Protein AF-A0A7W9LFF8-F1 (afdb_monomer_lite)

Sequence (142 aa):
MLATAAGPEQVMAELDRRLSAPPYRVVAHHAPTEAGLIAHQRLHCPVLAAVPLLDTVRLARALYPELPSHRLDDLMRYLRIKPPGRRHRAMPDVQVTARVFERLVAEGGRSGRWRTLSDLDRVGGLAPKRLASPGGVQVGLF

InterPro domains:
  IPR012337 Ribonuclease H-like superfamily [SSF53098] (1-109)
  IPR013520 Ribonuclease H-like domain [PF00929] (37-101)
  IPR036397 Ribonuclease H superfamily [G3DSA:3.30.420.10] (1-108)

pLDDT: mean 91.17, std 13.06, range [41.53, 98.62]

Structure (mmCIF, N/CA/C/O backbone):
data_AF-A0A7W9LFF8-F1
#
_entry.id   AF-A0A7W9LFF8-F1
#
loop_
_atom_site.group_PDB
_atom_site.id
_atom_site.type_symbol
_atom_site.label_atom_id
_atom_site.label_alt_id
_atom_site.label_comp_id
_atom_site.label_asym_id
_atom_site.label_entity_id
_atom_site.label_seq_id
_atom_site.pdbx_PDB_ins_code
_atom_site.Cartn_x
_atom_site.Cartn_y
_atom_site.Cartn_z
_atom_site.occupancy
_atom_site.B_iso_or_equiv
_atom_site.auth_seq_id
_atom_site.auth_comp_id
_atom_site.auth_asym_id
_atom_site.auth_atom_id
_atom_site.pdbx_PDB_model_num
ATOM 1 N N . MET A 1 1 ? 21.604 -16.820 -5.275 1.00 65.38 1 MET A N 1
ATOM 2 C CA . MET A 1 1 ? 20.209 -16.508 -5.673 1.00 65.38 1 MET A CA 1
ATOM 3 C C . MET A 1 1 ? 20.103 -15.372 -6.692 1.00 65.38 1 MET A C 1
ATOM 5 O O . MET A 1 1 ? 19.147 -15.413 -7.443 1.00 65.38 1 MET A O 1
ATOM 9 N N . LEU A 1 2 ? 21.027 -14.396 -6.759 1.00 76.38 2 LEU A N 1
ATOM 10 C CA . LEU A 1 2 ? 20.930 -13.292 -7.738 1.00 76.38 2 LEU A CA 1
ATOM 11 C C . LEU A 1 2 ? 21.715 -13.506 -9.042 1.00 76.38 2 LEU A C 1
ATOM 13 O O . LEU A 1 2 ? 21.337 -12.944 -10.057 1.00 76.38 2 LEU A O 1
ATOM 17 N N . ALA A 1 3 ? 22.760 -14.340 -9.041 1.00 80.00 3 ALA A N 1
ATOM 18 C CA . ALA A 1 3 ? 23.650 -14.512 -10.199 1.00 80.00 3 ALA A CA 1
ATOM 19 C C . ALA A 1 3 ? 22.960 -15.045 -11.473 1.00 80.00 3 ALA A C 1
ATOM 21 O O . ALA A 1 3 ? 23.493 -14.899 -12.563 1.00 80.00 3 ALA A O 1
ATOM 22 N N . THR A 1 4 ? 21.786 -15.663 -11.332 1.00 85.56 4 THR A N 1
ATOM 23 C CA . THR A 1 4 ? 20.999 -16.239 -12.434 1.00 85.56 4 THR A CA 1
ATOM 24 C C . THR A 1 4 ? 19.592 -15.643 -12.518 1.00 85.56 4 THR A C 1
ATOM 26 O O . THR A 1 4 ? 18.724 -16.208 -13.178 1.00 85.56 4 THR A O 1
ATOM 29 N N . ALA A 1 5 ? 19.316 -14.567 -11.775 1.00 87.56 5 ALA A N 1
ATOM 30 C CA . ALA A 1 5 ? 18.004 -13.935 -11.770 1.00 87.56 5 ALA A CA 1
ATOM 31 C C . ALA A 1 5 ? 17.850 -13.007 -12.983 1.00 87.56 5 ALA A C 1
ATOM 33 O O . ALA A 1 5 ? 18.822 -12.406 -13.436 1.00 87.56 5 ALA A O 1
ATOM 34 N N . ALA A 1 6 ? 16.619 -12.871 -13.478 1.00 90.62 6 ALA A N 1
ATOM 35 C CA . ALA A 1 6 ? 16.293 -11.858 -14.474 1.00 90.62 6 ALA A CA 1
ATOM 36 C C . ALA A 1 6 ? 16.622 -10.454 -13.940 1.00 90.62 6 ALA A C 1
ATOM 38 O O . ALA A 1 6 ? 16.422 -10.170 -12.753 1.00 90.62 6 ALA A O 1
ATOM 39 N N . GLY A 1 7 ? 17.106 -9.584 -14.828 1.00 93.94 7 GLY A N 1
ATOM 40 C CA . GLY A 1 7 ? 17.339 -8.177 -14.511 1.00 93.94 7 GLY A CA 1
ATOM 41 C C . GLY A 1 7 ? 16.038 -7.459 -14.132 1.00 93.94 7 GLY A C 1
ATOM 42 O O . GLY A 1 7 ? 14.950 -7.894 -14.539 1.00 93.94 7 GLY A O 1
ATOM 43 N N . PRO A 1 8 ? 16.115 -6.370 -13.350 1.00 92.62 8 PRO A N 1
ATOM 44 C CA . PRO A 1 8 ? 14.936 -5.615 -12.937 1.00 92.62 8 PRO A CA 1
ATOM 45 C C . PRO A 1 8 ? 14.101 -5.142 -14.133 1.00 92.62 8 PRO A C 1
ATOM 47 O O . PRO A 1 8 ? 12.880 -5.175 -14.058 1.00 92.62 8 PRO A O 1
ATOM 50 N N . GLU A 1 9 ? 14.722 -4.811 -15.262 1.00 95.38 9 GLU A N 1
ATOM 51 C CA . GLU A 1 9 ? 14.051 -4.376 -16.489 1.00 95.38 9 GLU A CA 1
ATOM 52 C C . GLU A 1 9 ? 13.083 -5.451 -17.003 1.00 95.38 9 GLU A C 1
ATOM 54 O O . GLU A 1 9 ? 11.915 -5.178 -17.284 1.00 95.38 9 GLU A O 1
ATOM 59 N N . GLN A 1 10 ? 13.549 -6.702 -17.069 1.00 96.50 10 GLN A N 1
ATOM 60 C CA . GLN A 1 10 ? 12.748 -7.836 -17.530 1.00 96.50 10 GLN A CA 1
ATOM 61 C C . GLN A 1 10 ? 11.625 -8.167 -16.542 1.00 96.50 10 GLN A C 1
ATOM 63 O O . GLN A 1 10 ? 10.501 -8.447 -16.959 1.00 96.50 10 GLN A O 1
ATOM 68 N N . VAL A 1 11 ? 11.912 -8.126 -15.237 1.00 95.69 11 VAL A N 1
ATOM 69 C CA . VAL A 1 11 ? 10.904 -8.382 -14.196 1.00 95.69 11 VAL A CA 1
ATOM 70 C C . VAL A 1 11 ? 9.804 -7.321 -14.232 1.00 95.69 11 VAL A C 1
ATOM 72 O O . VAL A 1 11 ? 8.623 -7.659 -14.169 1.00 95.69 11 VAL A O 1
ATOM 75 N N . MET A 1 12 ? 10.177 -6.048 -14.366 1.00 97.25 12 MET A N 1
ATOM 76 C CA . MET A 1 12 ? 9.227 -4.938 -14.403 1.00 97.25 12 MET A CA 1
ATOM 77 C C . MET A 1 12 ? 8.384 -4.961 -15.680 1.00 97.25 12 MET A C 1
ATOM 79 O O . MET A 1 12 ? 7.176 -4.763 -15.588 1.00 97.25 12 MET A O 1
ATOM 83 N N . ALA A 1 13 ? 8.970 -5.285 -16.837 1.00 97.62 13 ALA A N 1
ATOM 84 C CA . ALA A 1 13 ? 8.224 -5.457 -18.085 1.00 97.62 13 ALA A CA 1
ATOM 85 C C . ALA A 1 13 ? 7.228 -6.625 -18.021 1.00 97.62 13 ALA A C 1
ATOM 87 O O . ALA A 1 13 ? 6.094 -6.510 -18.481 1.00 97.62 13 ALA A O 1
ATOM 88 N N . GLU A 1 14 ? 7.616 -7.748 -17.415 1.00 97.31 14 GLU A N 1
ATOM 89 C CA . GLU A 1 14 ? 6.707 -8.879 -17.211 1.00 97.31 14 GLU A CA 1
ATOM 90 C C . GLU A 1 14 ? 5.550 -8.529 -16.267 1.00 97.31 14 GLU A C 1
ATOM 92 O O . GLU A 1 14 ? 4.412 -8.925 -16.519 1.00 97.31 14 GLU A O 1
ATOM 97 N N . LEU A 1 15 ? 5.813 -7.767 -15.203 1.00 95.81 15 LEU A N 1
ATOM 98 C CA . LEU A 1 15 ? 4.761 -7.274 -14.318 1.00 95.81 15 LEU A CA 1
ATOM 99 C C . LEU A 1 15 ? 3.820 -6.301 -15.044 1.00 95.81 15 LEU A C 1
ATOM 101 O O . LEU A 1 15 ? 2.605 -6.412 -14.894 1.00 95.81 15 LEU A O 1
ATOM 105 N N . ASP A 1 16 ? 4.365 -5.393 -15.853 1.00 96.94 16 ASP A N 1
ATOM 106 C CA . ASP A 1 16 ? 3.599 -4.409 -16.624 1.00 96.94 16 ASP A CA 1
ATOM 107 C C . ASP A 1 16 ? 2.603 -5.078 -17.578 1.00 96.94 16 ASP A C 1
ATOM 109 O O . ASP A 1 16 ? 1.424 -4.726 -17.598 1.00 96.94 16 ASP A O 1
ATOM 113 N N . ARG A 1 17 ? 3.039 -6.134 -18.283 1.00 96.88 17 ARG A N 1
ATOM 114 C CA . ARG A 1 17 ? 2.192 -6.913 -19.208 1.00 96.88 17 ARG A CA 1
ATOM 115 C C . ARG A 1 17 ? 0.967 -7.546 -18.549 1.00 96.88 17 ARG A C 1
ATOM 117 O O . ARG A 1 17 ? 0.006 -7.868 -19.244 1.00 96.88 17 ARG A O 1
ATOM 124 N N . ARG A 1 18 ? 0.978 -7.735 -17.226 1.00 95.69 18 ARG A N 1
ATOM 125 C CA . ARG A 1 18 ? -0.160 -8.297 -16.477 1.00 95.69 18 ARG A CA 1
ATOM 126 C C . ARG A 1 18 ? -1.250 -7.265 -16.193 1.00 95.69 18 ARG A C 1
ATOM 128 O O . ARG A 1 18 ? -2.354 -7.653 -15.822 1.00 95.69 18 ARG A O 1
ATOM 135 N N . LEU A 1 19 ? -0.969 -5.975 -16.368 1.00 94.50 19 LEU A N 1
ATOM 136 C CA . LEU A 1 19 ? -1.902 -4.876 -16.121 1.00 94.50 19 LEU A CA 1
ATOM 137 C C . LEU A 1 19 ? -2.737 -4.567 -17.375 1.00 94.50 19 LEU A C 1
ATOM 139 O O . LEU A 1 19 ? -2.688 -3.466 -17.916 1.00 94.50 19 LEU A O 1
ATOM 143 N N . SER A 1 20 ? -3.507 -5.548 -17.851 1.00 92.62 20 SER A N 1
ATOM 144 C CA . SER A 1 20 ? -4.217 -5.476 -19.138 1.00 92.62 20 SER A CA 1
ATOM 145 C C . SER A 1 20 ? -5.591 -4.794 -19.098 1.00 92.62 20 SER A C 1
ATOM 147 O O . SER A 1 20 ? -6.115 -4.430 -20.148 1.00 92.62 20 SER A O 1
ATOM 149 N N . ALA A 1 21 ? -6.183 -4.612 -17.915 1.00 91.06 21 ALA A N 1
ATOM 150 C CA . ALA A 1 21 ? -7.542 -4.096 -17.742 1.00 91.06 21 ALA A CA 1
ATOM 151 C C . ALA A 1 21 ? -7.608 -3.031 -16.626 1.00 91.06 21 ALA A C 1
ATOM 153 O O . ALA A 1 21 ? -8.096 -3.311 -15.529 1.00 91.06 21 ALA A O 1
ATOM 154 N N . PRO A 1 22 ? -7.085 -1.812 -16.866 1.00 86.50 22 PRO A N 1
ATOM 155 C CA . PRO A 1 22 ? -7.198 -0.704 -15.918 1.00 86.50 22 PRO A CA 1
ATOM 156 C C . PRO A 1 22 ? -8.673 -0.317 -15.653 1.00 86.50 22 PRO A C 1
ATOM 158 O O . PRO A 1 22 ? -9.537 -0.600 -16.483 1.00 86.50 22 PRO A O 1
ATOM 161 N N . PRO A 1 23 ? -8.979 0.386 -14.541 1.00 90.88 23 PRO A N 1
ATOM 162 C CA . PRO A 1 23 ? -8.039 1.020 -13.614 1.00 90.88 23 PRO A CA 1
ATOM 163 C C . PRO A 1 23 ? -7.500 0.080 -12.526 1.00 90.88 23 PRO A C 1
ATOM 165 O O . PRO A 1 23 ? -8.217 -0.755 -11.984 1.00 90.88 23 PRO A O 1
ATOM 168 N N . TYR A 1 24 ? -6.237 0.293 -12.148 1.00 93.25 24 TYR A N 1
ATOM 169 C CA . TYR A 1 24 ? -5.583 -0.403 -11.038 1.00 93.25 24 TYR A CA 1
ATOM 170 C C . TYR A 1 24 ? -5.202 0.555 -9.912 1.00 93.25 24 TYR A C 1
ATOM 172 O O . TYR A 1 24 ? -5.097 1.770 -10.098 1.00 93.25 24 TYR A O 1
ATOM 180 N N . ARG A 1 25 ? -4.931 -0.027 -8.743 1.00 94.25 25 ARG A N 1
ATOM 181 C CA . ARG A 1 25 ? -4.257 0.638 -7.631 1.00 94.25 25 ARG A CA 1
ATOM 182 C C . ARG A 1 25 ? -3.152 -0.264 -7.106 1.00 94.25 25 ARG A C 1
ATOM 184 O O . ARG A 1 25 ? -3.387 -1.448 -6.877 1.00 94.25 25 ARG A O 1
ATOM 191 N N . VAL A 1 26 ? -1.970 0.299 -6.880 1.00 96.69 26 VAL A N 1
ATOM 192 C CA . VAL A 1 26 ? -0.874 -0.425 -6.225 1.00 96.69 26 VAL A CA 1
ATOM 193 C C . VAL A 1 26 ? -0.903 -0.102 -4.740 1.00 96.69 26 VAL A C 1
ATOM 195 O O . VAL A 1 26 ? -0.751 1.049 -4.339 1.00 96.69 26 VAL A O 1
ATOM 198 N N . VAL A 1 27 ? -1.111 -1.117 -3.910 1.00 98.06 27 VAL A N 1
ATOM 199 C CA . VAL A 1 27 ? -1.123 -0.965 -2.453 1.00 98.06 27 VAL A CA 1
ATOM 200 C C . VAL A 1 27 ? 0.252 -1.321 -1.905 1.00 98.06 27 VAL A C 1
ATOM 202 O O . VAL A 1 27 ? 0.799 -2.370 -2.237 1.00 98.06 27 VAL A O 1
ATOM 205 N N . ALA A 1 28 ? 0.796 -0.464 -1.045 1.00 97.88 28 ALA A N 1
ATOM 206 C CA . ALA A 1 28 ? 2.103 -0.671 -0.439 1.00 97.88 28 ALA A CA 1
ATOM 207 C C . ALA A 1 28 ? 2.131 -0.245 1.034 1.00 97.88 28 ALA A C 1
ATOM 209 O O . ALA A 1 28 ? 1.295 0.527 1.518 1.00 97.88 28 ALA A O 1
ATOM 210 N N . HIS A 1 29 ? 3.106 -0.773 1.769 1.00 97.38 29 HIS A N 1
ATOM 211 C CA . HIS A 1 29 ? 3.376 -0.373 3.142 1.00 97.38 29 HIS A CA 1
ATOM 212 C C . HIS A 1 29 ? 4.598 0.536 3.159 1.00 97.38 29 HIS A C 1
ATOM 214 O O . HIS A 1 29 ? 5.718 0.037 3.178 1.00 97.38 29 HIS A O 1
ATOM 220 N N . HIS A 1 30 ? 4.348 1.853 3.152 1.00 96.44 30 HIS A N 1
ATOM 221 C CA . HIS A 1 30 ? 5.295 2.915 2.794 1.00 96.44 30 HIS A CA 1
ATOM 222 C C . HIS A 1 30 ? 5.458 3.124 1.275 1.00 96.44 30 HIS A C 1
ATOM 224 O O . HIS A 1 30 ? 6.564 3.132 0.735 1.00 96.44 30 HIS A O 1
ATOM 230 N N . ALA A 1 31 ? 4.334 3.415 0.607 1.00 97.06 31 ALA A N 1
ATOM 231 C CA . ALA A 1 31 ? 4.242 3.599 -0.847 1.00 97.06 31 ALA A CA 1
ATOM 232 C C . ALA A 1 31 ? 5.278 4.531 -1.518 1.00 97.06 31 ALA A C 1
ATOM 234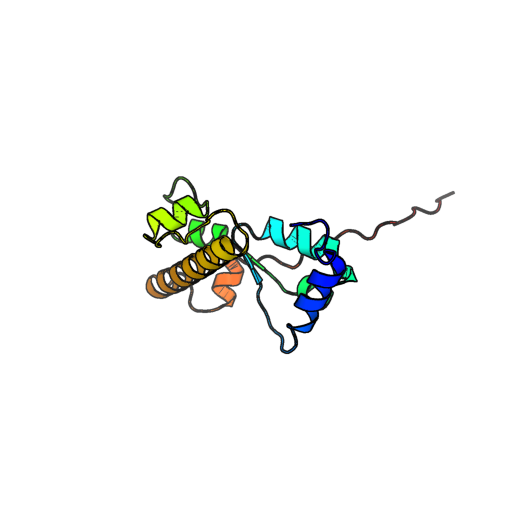 O O . ALA A 1 31 ? 5.584 4.301 -2.691 1.00 97.06 31 ALA A O 1
ATOM 235 N N . PRO A 1 32 ? 5.844 5.574 -0.869 1.00 97.00 32 PRO A N 1
ATOM 236 C CA . PRO A 1 32 ? 6.912 6.362 -1.485 1.00 97.00 32 PRO A CA 1
ATOM 237 C C . PRO A 1 32 ? 8.139 5.542 -1.914 1.00 97.00 32 PRO A C 1
ATOM 239 O O . PRO A 1 32 ? 8.796 5.915 -2.890 1.00 97.00 32 PRO A O 1
ATOM 242 N N . THR A 1 33 ? 8.439 4.438 -1.221 1.00 95.44 33 THR A N 1
ATOM 243 C CA . THR A 1 33 ? 9.548 3.539 -1.576 1.00 95.44 33 THR A CA 1
ATOM 244 C C . THR A 1 33 ? 9.273 2.855 -2.912 1.00 95.44 33 THR A C 1
ATOM 246 O O . THR A 1 33 ? 10.069 2.970 -3.845 1.00 95.44 33 THR A O 1
ATOM 249 N N . GLU A 1 34 ? 8.115 2.205 -3.038 1.00 96.19 34 GLU A N 1
ATOM 250 C CA . GLU A 1 34 ? 7.706 1.497 -4.252 1.00 96.19 34 GLU A CA 1
ATOM 251 C C . GLU A 1 34 ? 7.530 2.465 -5.424 1.00 96.19 34 GLU A C 1
ATOM 253 O O . GLU A 1 34 ? 7.994 2.183 -6.527 1.00 96.19 34 GLU A O 1
ATOM 258 N N . ALA A 1 35 ? 6.947 3.646 -5.185 1.00 96.56 35 ALA A N 1
ATOM 259 C CA . ALA A 1 35 ? 6.821 4.686 -6.203 1.00 96.56 35 ALA A CA 1
ATOM 260 C C . ALA A 1 35 ? 8.188 5.124 -6.754 1.00 96.56 35 ALA A C 1
ATOM 262 O O . ALA A 1 35 ? 8.317 5.388 -7.948 1.00 96.56 35 ALA A O 1
ATOM 263 N N . GLY A 1 36 ? 9.217 5.196 -5.902 1.00 96.12 36 GLY A N 1
ATOM 264 C CA . GLY A 1 36 ? 10.590 5.461 -6.326 1.00 96.12 36 GLY A CA 1
ATOM 265 C C . GLY A 1 36 ? 11.131 4.369 -7.244 1.00 96.12 36 GLY A C 1
ATOM 266 O O . GLY A 1 36 ? 11.576 4.671 -8.351 1.00 96.12 36 GLY A O 1
ATOM 267 N N . LEU A 1 37 ? 11.044 3.109 -6.808 1.00 95.12 37 LEU A N 1
ATOM 268 C CA . LEU A 1 37 ? 11.522 1.953 -7.572 1.00 95.12 37 LEU A CA 1
ATOM 269 C C . LEU A 1 37 ? 10.849 1.870 -8.948 1.00 95.12 37 LEU A C 1
ATOM 271 O O . LEU A 1 37 ? 11.535 1.766 -9.964 1.00 95.12 37 LEU A O 1
ATOM 275 N N . ILE A 1 38 ? 9.519 1.990 -8.986 1.00 96.75 38 ILE A N 1
ATOM 276 C CA . ILE A 1 38 ? 8.733 1.960 -10.225 1.00 96.75 38 ILE A CA 1
ATOM 277 C C . ILE A 1 38 ? 9.142 3.114 -11.148 1.00 96.75 38 ILE A C 1
ATOM 279 O O . ILE A 1 38 ? 9.379 2.905 -12.336 1.00 96.75 38 ILE A O 1
ATOM 283 N N . ALA A 1 39 ? 9.288 4.331 -10.619 1.00 96.00 39 ALA A N 1
ATOM 284 C CA . ALA A 1 39 ? 9.625 5.493 -11.437 1.00 96.00 39 ALA A CA 1
ATOM 285 C C . ALA A 1 39 ? 11.019 5.393 -12.086 1.00 96.00 39 ALA A C 1
ATOM 287 O O . ALA A 1 39 ? 11.210 5.860 -13.216 1.00 96.00 39 ALA A O 1
ATOM 288 N N . HIS A 1 40 ? 11.981 4.755 -11.409 1.00 96.12 40 HIS A N 1
ATOM 289 C CA . HIS A 1 40 ? 13.304 4.461 -11.970 1.00 96.12 40 HIS A CA 1
ATOM 290 C C . HIS A 1 40 ? 13.266 3.405 -13.083 1.00 96.12 40 HIS A C 1
ATOM 292 O O . HIS A 1 40 ? 14.114 3.444 -13.968 1.00 96.12 40 HIS A O 1
ATOM 298 N N . GLN A 1 41 ? 12.265 2.524 -13.087 1.00 96.56 41 GLN A N 1
ATOM 299 C CA . GLN A 1 41 ? 12.080 1.465 -14.086 1.00 96.56 41 GLN A CA 1
ATOM 300 C C . GLN A 1 41 ? 11.014 1.808 -15.144 1.00 96.56 41 GLN A C 1
ATOM 302 O O . GLN A 1 41 ? 10.671 0.975 -15.979 1.00 96.56 41 GLN A O 1
ATOM 307 N N . ARG A 1 42 ? 10.507 3.051 -15.158 1.00 96.06 42 ARG A N 1
ATOM 308 C CA . ARG A 1 42 ? 9.347 3.479 -15.966 1.00 96.06 42 ARG A CA 1
ATOM 309 C C . ARG A 1 42 ? 9.440 3.205 -17.469 1.00 96.06 42 ARG A C 1
ATOM 311 O O . ARG A 1 42 ? 8.407 3.078 -18.111 1.00 96.06 42 ARG A O 1
ATOM 318 N N . LEU A 1 43 ? 10.651 3.139 -18.031 1.00 96.56 43 LEU A N 1
ATOM 319 C CA . LEU A 1 43 ? 10.858 2.825 -19.451 1.00 96.56 43 LEU A CA 1
ATOM 320 C C . LEU A 1 43 ? 10.504 1.366 -19.774 1.00 96.56 43 LEU A C 1
ATOM 322 O O . LEU A 1 43 ? 10.154 1.061 -20.909 1.00 96.56 43 LEU A O 1
ATOM 326 N N . HIS A 1 44 ? 10.570 0.483 -18.777 1.00 97.19 44 HIS A N 1
ATOM 327 C CA . HIS A 1 44 ? 10.263 -0.940 -18.894 1.00 97.19 44 HIS A CA 1
ATOM 328 C C . HIS A 1 44 ? 8.858 -1.283 -18.392 1.00 97.19 44 HIS A C 1
ATOM 330 O O . HIS A 1 44 ? 8.319 -2.312 -18.779 1.00 97.19 44 HIS A O 1
ATOM 336 N N . CYS A 1 45 ? 8.258 -0.429 -17.557 1.00 96.81 45 CYS A N 1
ATOM 337 C CA . CYS A 1 45 ? 6.911 -0.620 -17.020 1.00 96.81 45 CYS A CA 1
ATOM 338 C C . CYS A 1 45 ? 6.038 0.650 -17.122 1.00 96.81 45 CYS A C 1
ATOM 340 O O . CYS A 1 45 ? 5.685 1.251 -16.099 1.00 96.81 45 CYS A O 1
ATOM 342 N N . PRO A 1 46 ? 5.727 1.128 -18.340 1.00 95.44 46 PRO A N 1
ATOM 343 C CA . PRO A 1 46 ? 5.005 2.384 -18.530 1.00 95.44 46 PRO A CA 1
ATOM 344 C C . PRO A 1 46 ? 3.574 2.360 -17.974 1.00 95.44 46 PRO A C 1
ATOM 346 O O . PRO A 1 46 ? 3.113 3.393 -17.484 1.00 95.44 46 PRO A O 1
ATOM 349 N N . VAL A 1 47 ? 2.878 1.215 -18.000 1.00 95.62 47 VAL A N 1
ATOM 350 C CA . VAL A 1 47 ? 1.515 1.101 -17.457 1.00 95.62 47 VAL A CA 1
ATOM 351 C C . VAL A 1 47 ? 1.556 1.192 -15.935 1.00 95.62 47 VAL A C 1
ATOM 353 O O . VAL A 1 47 ? 0.908 2.062 -15.358 1.00 95.62 47 VAL A O 1
ATOM 356 N N . LEU A 1 48 ? 2.373 0.368 -15.277 1.00 96.88 48 LEU A N 1
ATOM 357 C CA . LEU A 1 48 ? 2.572 0.362 -13.828 1.00 96.88 48 LEU A CA 1
ATOM 358 C C . LEU A 1 48 ? 3.065 1.721 -13.321 1.00 96.88 48 LEU A C 1
ATOM 360 O O . LEU A 1 48 ? 2.606 2.191 -12.284 1.00 96.88 48 LEU A O 1
ATOM 364 N N . ALA A 1 49 ? 3.959 2.381 -14.061 1.00 96.38 49 ALA A N 1
ATOM 365 C CA . ALA A 1 49 ? 4.455 3.712 -13.718 1.00 96.38 49 ALA A CA 1
ATOM 366 C C . ALA A 1 49 ? 3.386 4.811 -13.799 1.00 96.38 49 ALA A C 1
ATOM 368 O O . ALA A 1 49 ? 3.585 5.885 -13.232 1.00 96.38 49 ALA A O 1
ATOM 369 N N . ALA A 1 50 ? 2.259 4.555 -14.465 1.00 95.31 50 ALA A N 1
ATOM 370 C CA . ALA A 1 50 ? 1.094 5.431 -14.477 1.00 95.31 50 ALA A CA 1
ATOM 371 C C . ALA A 1 50 ? 0.038 5.049 -13.421 1.00 95.31 50 ALA A C 1
ATOM 373 O O . ALA A 1 50 ? -0.891 5.825 -13.191 1.00 95.31 50 ALA A O 1
ATOM 374 N N . VAL A 1 51 ? 0.167 3.894 -12.756 1.00 96.25 51 VAL A N 1
ATOM 375 C CA . VAL A 1 51 ? -0.788 3.447 -11.735 1.00 96.25 51 VAL A CA 1
ATOM 376 C C . VAL A 1 51 ? -0.573 4.224 -10.430 1.00 96.25 51 VAL A C 1
ATOM 378 O O . VAL A 1 51 ? 0.532 4.220 -9.884 1.00 96.25 51 VAL A O 1
ATOM 381 N N . PRO A 1 52 ? -1.609 4.885 -9.881 1.00 96.31 52 PRO A N 1
ATOM 382 C CA . PRO A 1 52 ? -1.486 5.539 -8.590 1.00 96.31 52 PRO A CA 1
ATOM 383 C C . PRO A 1 52 ? -1.402 4.529 -7.438 1.00 96.31 52 PRO A C 1
ATOM 385 O O . PRO A 1 52 ? -1.919 3.408 -7.505 1.00 96.31 52 PRO A O 1
ATOM 388 N N . LEU A 1 53 ? -0.743 4.944 -6.357 1.00 98.06 53 LEU A N 1
ATOM 389 C CA . LEU A 1 53 ? -0.466 4.096 -5.205 1.00 98.06 53 LEU A CA 1
ATOM 390 C C . LEU A 1 53 ? -1.389 4.422 -4.029 1.00 98.06 53 LEU A C 1
ATOM 392 O O . LEU A 1 53 ? -1.952 5.513 -3.927 1.00 98.06 53 LEU A O 1
ATOM 396 N N . LEU A 1 54 ? -1.530 3.463 -3.120 1.00 98.44 54 LEU A N 1
ATOM 397 C CA . LEU A 1 54 ? -2.227 3.611 -1.851 1.00 98.44 54 LEU A CA 1
ATOM 398 C C . LEU A 1 54 ? -1.309 3.173 -0.703 1.00 98.44 54 LEU A C 1
ATOM 400 O O . LEU A 1 54 ? -0.817 2.044 -0.681 1.00 98.44 54 LEU A O 1
ATOM 404 N N . ASP A 1 55 ? -1.074 4.076 0.247 1.00 98.56 55 ASP A N 1
ATOM 405 C CA . ASP A 1 55 ? -0.153 3.878 1.363 1.00 98.56 55 ASP A CA 1
ATOM 406 C C . ASP A 1 55 ? -0.878 3.412 2.629 1.00 98.56 55 ASP A C 1
ATOM 408 O O . ASP A 1 55 ? -1.578 4.177 3.303 1.00 98.56 55 ASP A O 1
ATOM 412 N N . THR A 1 56 ? -0.655 2.153 3.000 1.00 98.50 56 THR A N 1
ATOM 413 C CA . THR A 1 56 ? -1.246 1.567 4.211 1.00 98.50 56 THR A CA 1
ATOM 414 C C . THR A 1 56 ? -0.741 2.209 5.503 1.00 98.50 56 THR A C 1
ATOM 416 O O . THR A 1 56 ? -1.471 2.193 6.490 1.00 98.50 56 THR A O 1
ATOM 419 N N . VAL A 1 57 ? 0.444 2.836 5.519 1.00 98.56 57 VAL A N 1
ATOM 420 C CA . VAL A 1 57 ? 0.935 3.568 6.703 1.00 98.56 57 VAL A CA 1
ATOM 421 C C . VAL A 1 57 ? 0.053 4.786 6.976 1.00 98.56 57 VAL A C 1
ATOM 423 O O . VAL A 1 57 ? -0.316 5.043 8.121 1.00 98.56 57 VAL A O 1
ATOM 426 N N . ARG A 1 58 ? -0.333 5.524 5.928 1.00 98.50 58 ARG A N 1
ATOM 427 C CA . ARG A 1 58 ? -1.226 6.689 6.047 1.00 98.50 58 ARG A CA 1
ATOM 428 C C . ARG A 1 58 ? -2.626 6.283 6.490 1.00 98.50 58 ARG A C 1
ATOM 430 O O . ARG A 1 58 ? -3.184 6.910 7.386 1.00 98.50 58 ARG A O 1
ATOM 437 N N . LEU A 1 59 ? -3.161 5.209 5.908 1.00 98.62 59 LEU A N 1
ATOM 438 C CA . LEU A 1 59 ? -4.457 4.660 6.312 1.00 98.62 59 LEU A CA 1
ATOM 439 C C . LEU A 1 59 ? -4.441 4.202 7.779 1.00 98.62 59 LEU A C 1
ATOM 441 O O . LEU A 1 59 ? -5.366 4.513 8.526 1.00 98.62 59 LEU A O 1
ATOM 445 N N . ALA A 1 60 ? -3.374 3.527 8.214 1.00 98.44 60 ALA A N 1
ATOM 446 C CA . ALA A 1 60 ? -3.226 3.081 9.596 1.00 98.44 60 ALA A CA 1
ATOM 447 C C . ALA A 1 60 ? -3.108 4.250 10.581 1.00 98.44 60 ALA A C 1
ATOM 449 O O . ALA A 1 60 ? -3.770 4.231 11.610 1.00 98.44 60 ALA A O 1
ATOM 450 N N . ARG A 1 61 ? -2.346 5.301 10.252 1.00 98.50 61 ARG A N 1
ATOM 451 C CA . ARG A 1 61 ? -2.280 6.532 11.064 1.00 98.50 61 ARG A CA 1
ATOM 452 C C . ARG A 1 61 ? -3.633 7.214 11.212 1.00 98.50 61 ARG A C 1
ATOM 454 O O . ARG A 1 61 ? -3.920 7.789 12.253 1.00 98.50 61 ARG A O 1
ATOM 461 N N . ALA A 1 62 ? -4.459 7.161 10.170 1.00 98.06 62 ALA A N 1
ATOM 462 C CA . ALA A 1 62 ? -5.785 7.755 10.200 1.00 98.06 62 ALA A CA 1
ATOM 463 C C . ALA A 1 62 ? -6.789 6.966 11.055 1.00 98.06 62 ALA A C 1
ATOM 465 O O . ALA A 1 62 ? -7.765 7.574 11.494 1.00 98.06 62 ALA A O 1
ATOM 466 N N . LEU A 1 63 ? -6.585 5.656 11.246 1.00 97.88 63 LEU A N 1
ATOM 467 C CA . LEU A 1 63 ? -7.432 4.805 12.092 1.00 97.88 63 LEU A CA 1
ATOM 468 C C . LEU A 1 63 ? -6.929 4.673 13.527 1.00 97.88 63 LEU A C 1
ATOM 470 O O . LEU A 1 63 ? -7.748 4.658 14.436 1.00 97.88 63 LEU A O 1
ATOM 474 N N . TYR A 1 64 ? -5.614 4.583 13.712 1.00 97.56 64 TYR A N 1
ATOM 475 C CA . TYR A 1 64 ? -4.974 4.348 15.006 1.00 97.56 64 TYR A CA 1
ATOM 476 C C . TYR A 1 64 ? -3.940 5.453 15.289 1.00 97.56 64 TYR A C 1
ATOM 478 O O . TYR A 1 64 ? -2.730 5.183 15.312 1.00 97.56 64 TYR A O 1
ATOM 486 N N . PRO A 1 65 ? -4.364 6.727 15.403 1.00 97.31 65 PRO A N 1
ATOM 487 C CA . PRO A 1 65 ? -3.454 7.850 15.644 1.00 97.31 65 PRO A CA 1
ATOM 488 C C . PRO A 1 65 ? -2.683 7.734 16.968 1.00 97.31 65 PRO A C 1
ATOM 490 O O . PRO A 1 65 ? -1.622 8.334 17.107 1.00 97.31 65 PRO A O 1
ATOM 493 N N . GLU A 1 66 ? -3.194 6.960 17.922 1.00 97.31 66 GLU A N 1
ATOM 494 C CA . GLU A 1 66 ? -2.611 6.719 19.240 1.00 97.31 66 GLU A CA 1
ATOM 495 C C . GLU A 1 66 ? -1.449 5.716 19.239 1.00 97.31 66 GLU A C 1
ATOM 497 O O . GLU A 1 66 ? -0.719 5.623 20.227 1.00 97.31 66 GLU A O 1
ATOM 502 N N . LEU A 1 67 ? -1.257 4.951 18.156 1.00 97.44 67 LEU A N 1
ATOM 503 C CA . LEU A 1 67 ? -0.160 3.989 18.100 1.00 97.44 67 LEU A CA 1
ATOM 504 C C . LEU A 1 67 ? 1.192 4.700 17.954 1.00 97.44 67 LEU A C 1
ATOM 506 O O . LEU A 1 67 ? 1.352 5.539 17.066 1.00 97.44 67 LEU A O 1
ATOM 510 N N . PRO A 1 68 ? 2.211 4.306 18.744 1.00 96.12 68 PRO A N 1
ATOM 511 C CA . PRO A 1 68 ? 3.531 4.938 18.701 1.00 96.12 68 PRO A CA 1
ATOM 512 C C . PRO A 1 68 ? 4.290 4.643 17.400 1.00 96.12 68 PRO A C 1
ATOM 514 O O . PRO A 1 68 ? 5.269 5.312 17.078 1.00 96.12 68 PRO A O 1
ATOM 517 N N . SER A 1 69 ? 3.869 3.618 16.655 1.00 97.56 69 SER A N 1
ATOM 518 C CA . SER A 1 69 ? 4.480 3.210 15.398 1.00 97.56 69 SER A CA 1
ATOM 519 C C . SER A 1 69 ? 3.463 2.518 14.495 1.00 97.56 69 SER A C 1
ATOM 521 O O . SER A 1 69 ? 2.604 1.765 14.951 1.00 97.56 69 SER A O 1
ATOM 523 N N . HIS A 1 70 ? 3.621 2.731 13.189 1.00 98.06 70 HIS A N 1
ATOM 524 C CA . HIS A 1 70 ? 2.823 2.108 12.130 1.00 98.06 70 HIS A CA 1
ATOM 525 C C . HIS A 1 70 ? 3.695 1.281 11.186 1.00 98.06 70 HIS A C 1
ATOM 527 O O . HIS A 1 70 ? 3.343 1.116 10.021 1.00 98.06 70 HIS A O 1
ATOM 533 N N . ARG A 1 71 ? 4.851 0.788 11.656 1.00 97.19 71 ARG A N 1
ATOM 534 C CA . ARG A 1 71 ? 5.652 -0.178 10.890 1.00 97.19 71 ARG A CA 1
ATOM 535 C C . ARG A 1 71 ? 4.871 -1.477 10.720 1.00 97.19 71 ARG A C 1
ATOM 537 O O . ARG A 1 71 ? 4.039 -1.831 11.554 1.00 97.19 71 ARG A O 1
ATOM 544 N N . LEU A 1 72 ? 5.205 -2.234 9.679 1.00 96.31 72 LEU A N 1
ATOM 545 C CA . LEU A 1 72 ? 4.454 -3.434 9.315 1.00 96.31 72 LEU A CA 1
ATOM 546 C C . LEU A 1 72 ? 4.391 -4.455 10.457 1.00 96.31 72 LEU A C 1
ATOM 548 O O . LEU A 1 72 ? 3.336 -5.030 10.696 1.00 96.31 72 LEU A O 1
ATOM 552 N N . ASP A 1 73 ? 5.488 -4.633 11.199 1.00 94.75 73 ASP A N 1
ATOM 553 C CA . ASP A 1 73 ? 5.531 -5.549 12.348 1.00 94.75 73 ASP A CA 1
ATOM 554 C C . ASP A 1 73 ? 4.702 -5.047 13.538 1.00 94.75 73 ASP A C 1
ATOM 556 O O . ASP A 1 73 ? 4.068 -5.846 14.226 1.00 94.75 73 ASP A O 1
ATOM 560 N N . ASP A 1 74 ? 4.656 -3.732 13.759 1.00 96.69 74 ASP A N 1
ATOM 561 C CA . ASP A 1 74 ? 3.840 -3.123 14.812 1.00 96.69 74 ASP A CA 1
ATOM 562 C C . ASP A 1 74 ? 2.351 -3.293 14.513 1.00 96.69 74 ASP A C 1
ATOM 564 O O . ASP A 1 74 ? 1.600 -3.762 15.367 1.00 96.69 74 ASP A O 1
ATOM 568 N N . LEU A 1 75 ? 1.941 -3.018 13.271 1.00 97.31 75 LEU A N 1
ATOM 569 C CA . LEU A 1 75 ? 0.565 -3.231 12.828 1.00 97.31 75 LEU A CA 1
ATOM 570 C C . LEU A 1 75 ? 0.187 -4.710 12.820 1.00 97.31 75 LEU A C 1
ATOM 572 O O . LEU A 1 75 ? -0.913 -5.057 13.234 1.00 97.31 75 LEU A O 1
ATOM 576 N N . MET A 1 76 ? 1.088 -5.595 12.395 1.00 95.69 76 MET A N 1
ATOM 577 C CA . MET A 1 76 ? 0.858 -7.038 12.433 1.00 95.69 76 MET A CA 1
ATOM 578 C C . MET A 1 76 ? 0.586 -7.515 13.866 1.00 95.69 76 MET A C 1
ATOM 580 O O . MET A 1 76 ? -0.366 -8.265 14.085 1.00 95.69 76 MET A O 1
ATOM 584 N N . ARG A 1 77 ? 1.374 -7.046 14.847 1.00 95.56 77 ARG A N 1
ATOM 585 C CA . ARG A 1 77 ? 1.158 -7.344 16.273 1.00 95.56 77 ARG A CA 1
ATOM 586 C C . ARG A 1 77 ? -0.154 -6.763 16.788 1.00 95.56 77 ARG A C 1
ATOM 588 O O . ARG A 1 77 ? -0.936 -7.496 17.388 1.00 95.56 77 ARG A O 1
ATOM 595 N N . TYR A 1 78 ? -0.405 -5.481 16.531 1.00 96.56 78 TYR A N 1
ATOM 596 C CA . TYR A 1 78 ? -1.608 -4.786 16.989 1.00 96.56 78 TYR A CA 1
ATOM 597 C C . TYR A 1 78 ? -2.888 -5.437 16.446 1.00 96.56 78 TYR A C 1
ATOM 599 O O . TYR A 1 78 ? -3.799 -5.763 17.203 1.00 96.56 78 TYR A O 1
ATOM 607 N N . LEU A 1 79 ? -2.913 -5.733 15.144 1.00 96.06 79 LEU A N 1
ATOM 608 C CA . LEU A 1 79 ? -4.045 -6.360 14.456 1.00 96.06 79 LEU A CA 1
ATOM 609 C C . LEU A 1 79 ? -4.113 -7.882 14.661 1.00 96.06 79 LEU A C 1
ATOM 611 O O . LEU A 1 79 ? -4.979 -8.537 14.081 1.00 96.06 79 LEU A O 1
ATOM 615 N N . ARG A 1 80 ? -3.208 -8.457 15.468 1.00 95.56 80 ARG A N 1
ATOM 616 C CA . ARG A 1 80 ? -3.116 -9.898 15.768 1.00 95.56 80 ARG A CA 1
ATOM 617 C C . ARG A 1 80 ? -3.036 -10.775 14.510 1.00 95.56 80 ARG A C 1
ATOM 619 O O . ARG A 1 80 ? -3.574 -11.881 14.465 1.00 95.56 80 ARG A O 1
ATOM 626 N N . ILE A 1 81 ? -2.343 -10.293 13.481 1.00 94.06 81 ILE A N 1
ATOM 627 C CA . ILE A 1 81 ? -2.099 -11.041 12.246 1.00 94.06 81 ILE A CA 1
ATOM 628 C C . ILE A 1 81 ? -0.984 -12.057 12.513 1.00 94.06 81 ILE A C 1
ATOM 630 O O . ILE A 1 81 ? 0.113 -11.700 12.938 1.00 94.06 81 ILE A O 1
ATOM 634 N N . LYS A 1 82 ? -1.250 -13.342 12.242 1.00 90.12 82 LYS A N 1
ATOM 635 C CA . LYS A 1 82 ? -0.238 -14.399 12.392 1.00 90.12 82 LYS A CA 1
ATOM 636 C C . LYS A 1 82 ? 0.953 -14.136 11.454 1.00 90.12 82 LYS A C 1
ATOM 638 O O . LYS A 1 82 ? 0.720 -13.997 10.246 1.00 90.12 82 LYS A O 1
ATOM 643 N N . PRO A 1 83 ? 2.198 -14.121 11.966 1.00 84.06 83 PRO A N 1
ATOM 644 C CA . PRO A 1 83 ? 3.371 -13.898 11.136 1.00 84.06 83 PRO A CA 1
ATOM 645 C C . PRO A 1 83 ? 3.571 -15.076 10.173 1.00 84.06 83 PRO A C 1
ATOM 647 O O . PRO A 1 83 ? 3.508 -16.233 10.602 1.00 84.06 83 PRO A O 1
ATOM 650 N N . PRO A 1 84 ? 3.813 -14.823 8.878 1.00 84.69 84 PRO A N 1
ATOM 651 C CA . PRO A 1 84 ? 4.227 -15.874 7.962 1.00 84.69 84 PRO A CA 1
ATOM 652 C C . PRO A 1 84 ? 5.649 -16.348 8.292 1.00 84.69 84 PRO A C 1
ATOM 654 O O . PRO A 1 84 ? 6.485 -15.587 8.787 1.00 84.69 84 PRO A O 1
ATOM 657 N N . GLY A 1 85 ? 5.951 -17.607 7.965 1.00 80.81 85 GLY A N 1
ATOM 658 C CA . GLY A 1 85 ? 7.328 -18.097 7.985 1.00 80.81 85 GLY A CA 1
ATOM 659 C C . GLY A 1 85 ? 8.214 -17.288 7.029 1.00 80.81 85 GLY A C 1
ATOM 660 O O . GLY A 1 85 ? 7.766 -16.871 5.962 1.00 80.81 85 GLY A O 1
ATOM 661 N N . ARG A 1 86 ? 9.488 -17.086 7.397 1.00 79.50 86 ARG A N 1
ATOM 662 C CA . ARG A 1 86 ? 10.476 -16.315 6.610 1.00 79.50 86 ARG A CA 1
ATOM 663 C C . ARG A 1 86 ? 10.076 -14.850 6.355 1.00 79.50 86 ARG A C 1
ATOM 665 O O . ARG A 1 86 ? 10.361 -14.318 5.283 1.00 79.50 86 ARG A O 1
ATOM 672 N N . ARG A 1 87 ? 9.438 -14.203 7.337 1.00 80.12 87 ARG A N 1
ATOM 673 C CA . ARG A 1 87 ? 9.248 -12.741 7.389 1.00 80.12 87 ARG A CA 1
ATOM 674 C C . ARG A 1 87 ? 10.561 -12.000 7.071 1.00 80.12 87 ARG A C 1
ATOM 676 O O . ARG A 1 87 ? 11.635 -12.521 7.370 1.00 80.12 87 ARG A O 1
ATOM 683 N N . HIS A 1 88 ? 10.460 -10.808 6.473 1.00 81.50 88 HIS A N 1
ATOM 684 C CA . HIS A 1 88 ? 11.567 -10.029 5.885 1.00 81.50 88 HIS A CA 1
ATOM 685 C C . HIS A 1 88 ? 12.037 -10.565 4.524 1.00 81.50 88 HIS A C 1
ATOM 687 O O . HIS A 1 88 ? 13.181 -10.386 4.102 1.00 81.50 88 HIS A O 1
ATOM 693 N N . ARG A 1 89 ? 11.131 -11.241 3.816 1.00 86.06 89 ARG A N 1
ATOM 694 C CA . ARG A 1 89 ? 11.284 -11.645 2.416 1.00 86.06 89 ARG A CA 1
ATOM 695 C C . ARG A 1 89 ? 10.124 -11.039 1.644 1.00 86.06 89 ARG A C 1
ATOM 697 O O . ARG A 1 89 ? 9.015 -10.983 2.160 1.00 86.06 89 ARG A O 1
ATOM 704 N N . ALA A 1 90 ? 10.363 -10.668 0.388 1.00 87.19 90 ALA A N 1
ATOM 705 C CA . ALA A 1 90 ? 9.391 -9.922 -0.413 1.00 87.19 90 ALA A CA 1
ATOM 706 C C . ALA A 1 90 ? 7.973 -10.527 -0.393 1.00 87.19 90 ALA A C 1
ATOM 708 O O . ALA A 1 90 ? 7.016 -9.831 -0.080 1.00 87.19 90 ALA A O 1
ATOM 709 N N . MET A 1 91 ? 7.830 -11.832 -0.656 1.00 92.31 91 MET A N 1
ATOM 710 C CA . MET A 1 91 ? 6.508 -12.469 -0.720 1.00 92.31 91 MET A CA 1
ATOM 711 C C . MET A 1 91 ? 5.784 -12.534 0.644 1.00 92.31 91 MET A C 1
ATOM 713 O O . MET A 1 91 ? 4.649 -12.064 0.718 1.00 92.31 91 MET A O 1
ATOM 717 N N . PRO A 1 92 ? 6.393 -13.046 1.735 1.00 92.00 92 PRO A N 1
ATOM 718 C CA . PRO A 1 92 ? 5.803 -12.949 3.073 1.00 92.00 92 PRO A CA 1
ATOM 719 C C . PRO A 1 92 ? 5.402 -11.523 3.470 1.00 92.00 92 PRO A C 1
ATOM 721 O O . PRO A 1 92 ? 4.349 -11.321 4.068 1.00 92.00 92 PRO A O 1
ATOM 724 N N . ASP A 1 93 ? 6.213 -10.531 3.111 1.00 93.19 93 ASP A N 1
ATOM 725 C CA . ASP A 1 93 ? 5.963 -9.130 3.442 1.00 93.19 93 ASP A CA 1
ATOM 726 C C . ASP A 1 93 ? 4.731 -8.596 2.694 1.00 93.19 93 ASP A C 1
ATOM 728 O O . ASP A 1 93 ? 3.846 -8.016 3.321 1.00 93.19 93 ASP A O 1
ATOM 732 N N . VAL A 1 94 ? 4.605 -8.903 1.396 1.00 94.56 94 VAL A N 1
ATOM 733 C CA . VAL A 1 94 ? 3.413 -8.591 0.583 1.00 94.56 94 VAL A CA 1
ATOM 734 C C . VAL A 1 94 ? 2.151 -9.241 1.157 1.00 94.56 94 VAL A C 1
ATOM 736 O O . VAL A 1 94 ? 1.108 -8.593 1.233 1.00 94.56 94 VAL A O 1
ATOM 739 N N . GLN A 1 95 ? 2.231 -10.493 1.616 1.00 95.44 95 GLN A N 1
ATOM 740 C CA . GLN A 1 95 ? 1.091 -11.180 2.237 1.00 95.44 95 GLN A CA 1
ATOM 741 C C . GLN A 1 95 ? 0.632 -10.487 3.526 1.00 95.44 95 GLN A C 1
ATOM 743 O O . GLN A 1 95 ? -0.570 -10.361 3.766 1.00 95.44 95 GLN A O 1
ATOM 748 N N . VAL A 1 96 ? 1.569 -10.018 4.357 1.00 96.06 96 VAL A N 1
ATOM 749 C CA . VAL A 1 96 ? 1.228 -9.244 5.560 1.00 96.06 96 VAL A CA 1
ATOM 750 C C . VAL A 1 96 ? 0.635 -7.893 5.173 1.00 96.06 96 VAL A C 1
ATOM 752 O O . VAL A 1 96 ? -0.392 -7.517 5.732 1.00 96.06 96 VAL A O 1
ATOM 755 N N . THR A 1 97 ? 1.210 -7.186 4.196 1.00 97.50 97 THR A N 1
ATOM 756 C CA . THR A 1 97 ? 0.664 -5.913 3.699 1.00 97.50 97 THR A CA 1
ATOM 757 C C . THR A 1 97 ? -0.771 -6.062 3.196 1.00 97.50 97 THR A C 1
ATOM 759 O O . THR A 1 97 ? -1.608 -5.233 3.548 1.00 97.50 97 THR A O 1
ATOM 762 N N . ALA A 1 98 ? -1.084 -7.126 2.449 1.00 97.69 98 ALA A N 1
ATOM 763 C CA . ALA A 1 98 ? -2.442 -7.404 1.980 1.00 97.69 98 ALA A CA 1
ATOM 764 C C . ALA A 1 98 ? -3.422 -7.595 3.150 1.00 97.69 98 ALA A C 1
ATOM 766 O O . ALA A 1 98 ? -4.448 -6.921 3.211 1.00 97.69 98 ALA A O 1
ATOM 767 N N . ARG A 1 99 ? -3.062 -8.423 4.141 1.00 97.94 99 ARG A N 1
ATOM 768 C CA . ARG A 1 99 ? -3.893 -8.648 5.340 1.00 97.94 99 ARG A CA 1
ATOM 769 C C . ARG A 1 99 ? -4.085 -7.385 6.174 1.00 97.94 99 ARG A C 1
ATOM 771 O O . ARG A 1 99 ? -5.175 -7.135 6.682 1.00 97.94 99 ARG A O 1
ATOM 778 N N . VAL A 1 100 ? -3.030 -6.582 6.328 1.00 98.31 100 VAL A N 1
ATOM 779 C CA . VAL A 1 100 ? -3.120 -5.279 6.998 1.00 98.31 100 VAL A CA 1
ATOM 780 C C . VAL A 1 100 ? -4.086 -4.379 6.236 1.00 98.31 100 VAL A C 1
ATOM 782 O O . VAL A 1 100 ? -4.984 -3.815 6.850 1.00 98.31 100 VAL A O 1
ATOM 785 N N . PHE A 1 101 ? -3.956 -4.277 4.913 1.00 98.50 101 PHE A N 1
ATOM 786 C CA . PHE A 1 101 ? -4.843 -3.460 4.091 1.00 98.50 101 PHE A CA 1
ATOM 787 C C . PHE A 1 101 ? -6.311 -3.887 4.201 1.00 98.50 101 PHE A C 1
ATOM 789 O O . PHE A 1 101 ? -7.159 -3.042 4.479 1.00 98.50 101 PHE A O 1
ATOM 796 N N . GLU A 1 102 ? -6.608 -5.182 4.072 1.00 98.19 102 GLU A N 1
ATOM 797 C CA . GLU A 1 102 ? -7.956 -5.735 4.263 1.00 98.19 102 GLU A CA 1
ATOM 798 C C . GLU A 1 102 ? -8.532 -5.341 5.626 1.00 98.19 102 GLU A C 1
ATOM 800 O O . GLU A 1 102 ? -9.685 -4.909 5.731 1.00 98.19 102 GLU A O 1
ATOM 805 N N . ARG A 1 103 ? -7.713 -5.443 6.680 1.00 98.12 103 ARG A N 1
ATOM 806 C CA . ARG A 1 103 ? -8.143 -5.127 8.038 1.00 98.12 103 ARG A CA 1
ATOM 807 C C . ARG A 1 103 ? -8.413 -3.645 8.231 1.00 98.12 103 ARG A C 1
ATOM 809 O O . ARG A 1 103 ? -9.439 -3.306 8.819 1.00 98.12 103 ARG A O 1
ATOM 816 N N . LEU A 1 104 ? -7.542 -2.788 7.698 1.00 98.31 104 LEU A N 1
ATOM 817 C CA . LEU A 1 104 ? -7.768 -1.351 7.662 1.00 98.31 104 LEU A CA 1
ATOM 818 C C . LEU A 1 104 ? -9.106 -1.090 6.975 1.00 98.31 104 LEU A C 1
ATOM 820 O O . LEU A 1 104 ? -10.001 -0.548 7.619 1.00 98.31 104 LEU A O 1
ATOM 824 N N . VAL A 1 105 ? -9.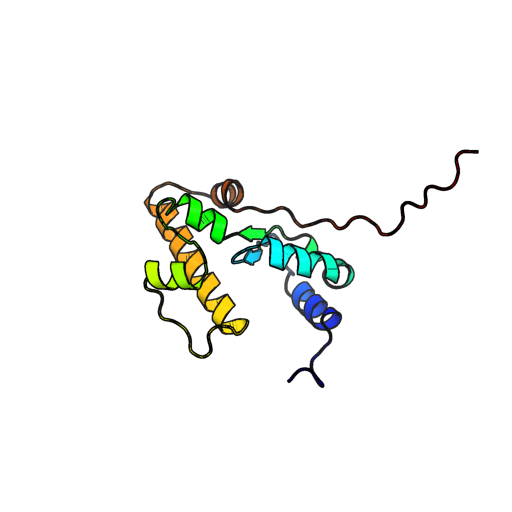278 -1.515 5.714 1.00 98.25 105 VAL A N 1
ATOM 825 C CA . VAL A 1 105 ? -10.485 -1.244 4.909 1.00 98.25 105 VAL A CA 1
ATOM 826 C C . VAL A 1 105 ? -11.757 -1.685 5.631 1.00 98.25 105 VAL A C 1
ATOM 828 O O . VAL A 1 105 ? -12.720 -0.922 5.695 1.00 98.25 105 VAL A O 1
ATOM 831 N N . ALA A 1 106 ? -11.760 -2.872 6.234 1.00 98.00 106 ALA A N 1
ATOM 832 C CA . ALA A 1 106 ? -12.905 -3.350 6.997 1.00 98.00 106 ALA A CA 1
ATOM 833 C C . ALA A 1 106 ? -13.189 -2.494 8.247 1.00 98.00 106 ALA A C 1
ATOM 835 O O . ALA A 1 106 ? -14.349 -2.222 8.558 1.00 98.00 106 ALA A O 1
ATOM 836 N N . GLU A 1 107 ? -12.157 -2.080 8.986 1.00 97.88 107 GLU A N 1
ATOM 8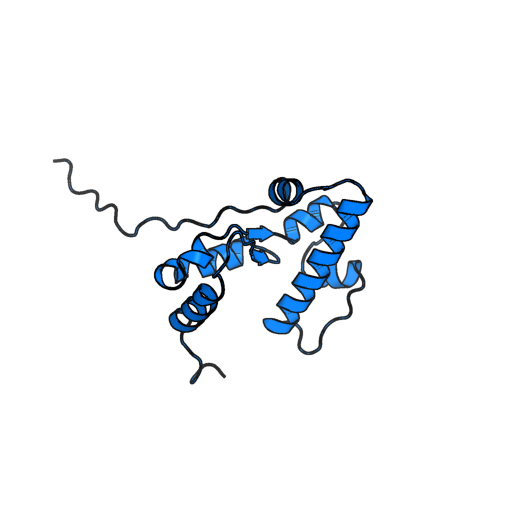37 C CA . GLU A 1 107 ? -12.304 -1.268 10.201 1.00 97.88 107 GLU A CA 1
ATOM 838 C C . GLU A 1 107 ? -12.777 0.148 9.910 1.00 97.88 107 GLU A C 1
ATOM 840 O O . GLU A 1 107 ? -13.751 0.591 10.521 1.00 97.88 107 GLU A O 1
ATOM 845 N N . GLY A 1 108 ? -12.169 0.833 8.943 1.00 98.06 108 GLY A N 1
ATOM 846 C CA . GLY A 1 108 ? -12.615 2.174 8.584 1.00 98.06 108 GLY A CA 1
ATOM 847 C C . GLY A 1 108 ? -13.963 2.201 7.866 1.00 98.06 108 GLY A C 1
ATOM 848 O O . GLY A 1 108 ? -14.679 3.191 7.980 1.00 98.06 108 GLY A O 1
ATOM 849 N N . GLY A 1 109 ? -14.367 1.103 7.218 1.00 98.12 109 GLY A N 1
ATOM 850 C CA . GLY A 1 109 ? -15.734 0.941 6.724 1.00 98.12 109 GLY A CA 1
ATOM 851 C C . GLY A 1 109 ? -16.739 0.873 7.874 1.00 98.12 109 GLY A C 1
ATOM 852 O O . GLY A 1 109 ? -17.725 1.606 7.888 1.00 98.12 109 GLY A O 1
ATOM 853 N N . ARG A 1 110 ? -16.452 0.048 8.892 1.00 97.75 110 ARG A N 1
ATOM 854 C CA . ARG A 1 110 ? -17.304 -0.101 10.086 1.00 97.75 110 ARG A CA 1
ATOM 855 C C . ARG A 1 110 ? -17.399 1.166 10.931 1.00 97.75 110 ARG A C 1
ATOM 857 O O . ARG A 1 110 ? -18.470 1.449 11.453 1.00 97.75 110 ARG A O 1
ATOM 864 N N . SER A 1 111 ? -16.312 1.922 11.068 1.00 96.50 111 SER A N 1
ATOM 865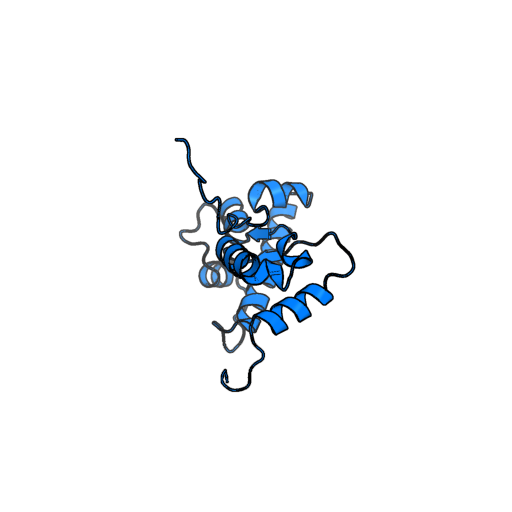 C CA . SER A 1 111 ? -16.315 3.193 11.808 1.00 96.50 111 SER A CA 1
ATOM 866 C C . SER A 1 111 ? -16.841 4.378 10.989 1.00 96.50 111 SER A C 1
ATOM 868 O O . SER A 1 111 ? -16.930 5.489 11.506 1.00 96.50 111 SER A O 1
ATOM 870 N N . GLY A 1 112 ? -17.183 4.168 9.712 1.00 96.75 112 GLY A N 1
ATOM 871 C CA . GLY A 1 112 ? -17.651 5.219 8.807 1.00 96.75 112 GLY A CA 1
ATOM 872 C C . GLY A 1 112 ? -16.558 6.182 8.334 1.00 96.75 112 GLY A C 1
ATOM 873 O O . GLY A 1 112 ? -16.872 7.196 7.714 1.00 96.75 112 GLY A O 1
ATOM 874 N N . ARG A 1 113 ? -15.282 5.872 8.597 1.00 96.94 113 ARG A N 1
ATOM 875 C CA . ARG A 1 113 ? -14.118 6.658 8.166 1.00 96.94 113 ARG A CA 1
ATOM 876 C C . ARG A 1 113 ? -13.973 6.698 6.645 1.00 96.94 113 ARG A C 1
ATOM 878 O O . ARG A 1 113 ? -13.490 7.693 6.112 1.00 96.94 113 ARG A O 1
ATOM 885 N N . TRP A 1 114 ? -14.387 5.638 5.957 1.00 97.69 114 TRP A N 1
ATOM 886 C CA . TRP A 1 114 ? -14.477 5.594 4.499 1.00 97.69 114 TRP A CA 1
ATOM 887 C C . TRP A 1 114 ? -15.660 4.760 4.039 1.00 97.69 114 TRP A C 1
ATOM 889 O O . TRP A 1 114 ? -16.062 3.799 4.693 1.00 97.69 114 TRP A O 1
ATOM 899 N N . ARG A 1 115 ? -16.202 5.124 2.878 1.00 97.00 115 ARG A N 1
ATOM 900 C CA . ARG A 1 115 ? -17.297 4.401 2.215 1.00 97.00 115 ARG A CA 1
ATOM 901 C C . ARG A 1 115 ? -16.976 4.077 0.763 1.00 97.00 115 ARG A C 1
ATOM 903 O O . ARG A 1 115 ? -17.594 3.196 0.178 1.00 97.00 115 ARG A O 1
ATOM 910 N N . THR A 1 116 ? -16.012 4.789 0.189 1.00 96.75 116 THR A N 1
ATOM 911 C CA . THR A 1 116 ? -15.647 4.697 -1.223 1.00 96.75 116 THR A CA 1
ATOM 912 C C . THR A 1 116 ? -14.137 4.565 -1.393 1.00 96.75 116 THR A C 1
ATOM 914 O O . THR A 1 116 ? -13.358 4.916 -0.503 1.00 96.75 116 THR A O 1
ATOM 917 N N . LEU A 1 117 ? -13.703 4.116 -2.574 1.00 94.19 117 LEU A N 1
ATOM 918 C CA . LEU A 1 117 ? -12.284 4.135 -2.940 1.00 94.19 117 LEU A CA 1
ATOM 919 C C . LEU A 1 117 ? -11.715 5.565 -2.925 1.00 94.19 117 LEU A C 1
ATOM 921 O O . LEU A 1 117 ? -10.577 5.771 -2.519 1.00 94.19 117 LEU A O 1
ATOM 925 N N . SER A 1 118 ? -12.521 6.565 -3.288 1.00 96.19 118 SER A N 1
ATOM 926 C CA . SER A 1 118 ? -12.122 7.975 -3.245 1.00 96.19 118 SER A CA 1
ATOM 927 C C . SER A 1 118 ? -11.808 8.469 -1.828 1.00 96.19 118 SER A C 1
ATOM 929 O O . SER A 1 118 ? -10.946 9.330 -1.661 1.00 96.19 118 SER A O 1
ATOM 931 N N . ASP A 1 119 ? -12.454 7.919 -0.795 1.00 97.88 119 ASP A N 1
ATOM 932 C CA . ASP A 1 119 ? -12.124 8.246 0.597 1.00 97.88 119 ASP A CA 1
ATOM 933 C C . ASP A 1 119 ? -10.760 7.680 0.998 1.00 97.88 119 ASP A C 1
ATOM 935 O O . ASP A 1 119 ? -9.964 8.377 1.632 1.00 97.88 119 ASP A O 1
ATOM 939 N N . LEU A 1 120 ? -10.462 6.445 0.579 1.00 97.69 120 LEU A N 1
ATOM 940 C CA . LEU A 1 120 ? -9.139 5.849 0.763 1.00 97.69 120 LEU A CA 1
ATOM 941 C C . LEU A 1 120 ? -8.074 6.674 0.035 1.00 97.69 120 LEU A C 1
ATOM 943 O O . LEU A 1 120 ? -7.027 6.964 0.610 1.00 97.69 120 LEU A O 1
ATOM 947 N N . ASP A 1 121 ? -8.361 7.113 -1.189 1.00 96.69 121 ASP A N 1
ATOM 948 C CA . ASP A 1 121 ? -7.453 7.935 -1.986 1.00 96.69 121 ASP A CA 1
ATOM 949 C C . ASP A 1 121 ? -7.176 9.297 -1.351 1.00 96.69 121 ASP A C 1
ATOM 951 O O . ASP A 1 121 ? -6.032 9.747 -1.358 1.00 96.69 121 ASP A O 1
ATOM 955 N N . ARG A 1 122 ? -8.178 9.933 -0.739 1.00 97.44 122 ARG A N 1
ATOM 956 C CA . ARG A 1 122 ? -7.995 11.212 -0.039 1.00 97.44 122 ARG A CA 1
ATOM 957 C C . ARG A 1 122 ? -7.003 11.106 1.124 1.00 97.44 122 ARG A C 1
ATOM 959 O O . ARG A 1 122 ? -6.303 12.069 1.418 1.00 97.44 122 ARG A O 1
ATOM 966 N N . VAL A 1 123 ? -6.952 9.953 1.791 1.00 97.69 123 VAL A N 1
ATOM 967 C CA . VAL A 1 123 ? -6.135 9.742 2.997 1.00 97.69 123 VAL A CA 1
ATOM 968 C C . VAL A 1 123 ? -4.782 9.112 2.665 1.00 97.69 123 VAL A C 1
ATOM 970 O O . VAL A 1 123 ? -3.733 9.590 3.097 1.00 97.69 123 VAL A O 1
ATOM 973 N N . GLY A 1 124 ? -4.804 8.007 1.926 1.00 97.62 124 GLY A N 1
ATOM 974 C CA . GLY A 1 124 ? -3.636 7.181 1.636 1.00 97.62 124 GLY A CA 1
ATOM 975 C C . GLY A 1 124 ? -3.124 7.292 0.207 1.00 97.62 124 GLY A C 1
ATOM 976 O O . GLY A 1 124 ? -2.099 6.688 -0.099 1.00 97.62 124 GLY A O 1
ATOM 977 N N . GLY A 1 125 ? -3.815 8.013 -0.675 1.00 97.56 125 GLY A N 1
ATOM 978 C CA . GLY A 1 125 ? -3.464 8.078 -2.086 1.00 97.56 125 GLY A CA 1
ATOM 979 C C . GLY A 1 125 ? -2.134 8.779 -2.336 1.00 97.56 125 GLY A C 1
ATOM 980 O O . GLY A 1 125 ? -1.777 9.765 -1.684 1.00 97.56 125 GLY A O 1
ATOM 981 N N . LEU A 1 126 ? -1.405 8.265 -3.319 1.00 96.94 126 LEU A N 1
ATOM 982 C CA . LEU A 1 126 ? -0.187 8.861 -3.840 1.00 96.94 126 LEU A CA 1
ATOM 983 C C . LEU A 1 126 ? -0.242 8.832 -5.369 1.00 96.94 126 LEU A C 1
ATOM 985 O O . LEU A 1 126 ? -0.432 7.780 -5.979 1.00 96.94 126 LEU A O 1
ATOM 989 N N . ALA A 1 127 ? -0.072 10.000 -5.987 1.00 95.06 127 ALA A N 1
ATOM 990 C CA . ALA A 1 127 ? 0.041 10.095 -7.436 1.00 95.06 127 ALA A CA 1
ATOM 991 C C . ALA A 1 127 ? 1.313 9.373 -7.926 1.00 95.06 127 ALA A C 1
ATOM 993 O O . ALA A 1 127 ? 2.306 9.328 -7.191 1.00 95.06 127 ALA A O 1
ATOM 994 N N . PRO A 1 128 ? 1.325 8.843 -9.160 1.00 92.31 128 PRO A N 1
ATOM 995 C CA . PRO A 1 128 ? 2.517 8.208 -9.700 1.00 92.31 128 PRO A CA 1
ATOM 996 C C . PRO A 1 128 ? 3.688 9.195 -9.731 1.00 92.31 128 PRO A C 1
ATOM 998 O O . PRO A 1 128 ? 3.536 10.362 -10.112 1.00 92.31 128 PRO A O 1
ATOM 1001 N N . LYS A 1 129 ? 4.870 8.739 -9.306 1.00 91.25 129 LYS A N 1
ATOM 1002 C CA . LYS A 1 129 ? 6.049 9.601 -9.211 1.00 91.25 129 LYS A CA 1
ATOM 1003 C C . LYS A 1 129 ? 6.611 9.872 -10.605 1.00 91.25 129 LYS A C 1
ATOM 1005 O O . LYS A 1 129 ? 7.003 8.955 -11.320 1.00 91.25 129 LYS A O 1
ATOM 1010 N N . ARG A 1 130 ? 6.712 11.151 -10.965 1.00 85.25 130 ARG A N 1
ATOM 1011 C CA . ARG A 1 130 ? 7.391 11.598 -12.187 1.00 85.25 130 ARG A CA 1
ATOM 1012 C C . ARG A 1 130 ? 8.849 11.899 -11.854 1.00 85.25 130 ARG A C 1
ATOM 1014 O O . ARG A 1 130 ? 9.119 12.677 -10.942 1.00 85.25 130 ARG A O 1
ATOM 1021 N N . LEU A 1 131 ? 9.785 11.271 -12.562 1.00 80.56 131 LEU A N 1
ATOM 1022 C CA . LEU A 1 131 ? 11.186 11.692 -12.519 1.00 80.56 131 LEU A CA 1
ATOM 1023 C C . LEU A 1 131 ? 11.370 12.870 -13.476 1.00 80.56 131 LEU A C 1
ATOM 1025 O O . LEU A 1 131 ? 10.757 12.895 -14.544 1.00 80.56 131 LEU A O 1
ATOM 1029 N N . ALA A 1 132 ? 12.212 13.829 -13.094 1.00 71.31 132 ALA A N 1
ATOM 1030 C CA . ALA A 1 132 ? 12.625 14.891 -14.000 1.00 71.31 132 ALA A CA 1
ATOM 1031 C C . ALA A 1 132 ? 13.287 14.274 -15.242 1.00 71.31 132 ALA A C 1
ATOM 1033 O O . ALA A 1 132 ? 14.006 13.273 -15.140 1.00 71.31 132 ALA A O 1
ATOM 1034 N N . SER A 1 133 ? 13.030 14.849 -16.416 1.00 59.1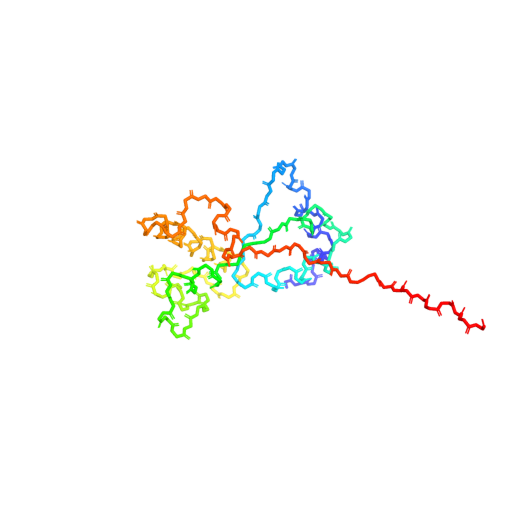2 133 SER A N 1
ATOM 1035 C CA . SER A 1 133 ? 13.752 14.464 -17.627 1.00 59.12 133 SER A CA 1
ATOM 1036 C C . SER A 1 133 ? 15.249 14.716 -17.415 1.00 59.12 133 SER A C 1
ATOM 1038 O O . SER A 1 133 ? 15.611 15.809 -16.971 1.00 59.12 133 SER A O 1
ATOM 1040 N N . PRO A 1 134 ? 16.133 13.746 -17.704 1.00 54.38 134 PRO A N 1
ATOM 1041 C CA . PRO A 1 134 ? 17.561 14.010 -17.701 1.00 54.38 134 PRO A CA 1
ATOM 1042 C C . PRO A 1 134 ? 17.865 14.920 -18.900 1.00 54.38 134 PRO A C 1
ATOM 1044 O O . PRO A 1 134 ? 17.838 14.469 -20.039 1.00 54.38 134 PRO A O 1
ATOM 1047 N N . GLY A 1 135 ? 18.094 16.209 -18.643 1.00 46.09 135 GLY A N 1
ATOM 1048 C CA . GLY A 1 135 ? 18.560 17.168 -19.647 1.00 46.09 135 GLY A CA 1
ATOM 1049 C C . GLY A 1 135 ? 17.507 18.159 -20.141 1.00 46.09 135 GLY A C 1
ATOM 1050 O O . GLY A 1 135 ? 17.034 18.069 -21.267 1.00 46.09 135 GLY A O 1
ATOM 1051 N N . GLY A 1 136 ? 17.237 19.189 -19.341 1.00 41.53 136 GLY A N 1
ATOM 1052 C CA . GLY A 1 136 ? 17.169 20.530 -19.910 1.00 41.53 136 GLY A CA 1
ATOM 1053 C C . GLY A 1 136 ? 18.604 21.030 -20.009 1.00 41.53 136 GLY A C 1
ATOM 1054 O O . GLY A 1 136 ? 19.125 21.569 -19.038 1.00 41.53 136 GLY A O 1
ATOM 1055 N N . VAL A 1 137 ? 19.282 20.781 -21.132 1.00 45.84 137 VAL A N 1
ATOM 1056 C CA . VAL A 1 137 ? 20.490 21.548 -21.449 1.00 45.84 137 VAL A CA 1
ATOM 1057 C C . VAL A 1 137 ? 20.005 22.984 -21.596 1.00 45.84 137 VAL A C 1
ATOM 1059 O O . VAL A 1 137 ? 19.238 23.287 -22.508 1.00 45.84 137 VAL A O 1
ATOM 1062 N N . GLN A 1 138 ? 20.392 23.854 -20.666 1.00 52.84 138 GLN A N 1
ATOM 1063 C CA . GLN A 1 138 ? 20.242 25.291 -20.830 1.00 52.84 138 GLN A CA 1
ATOM 1064 C C . GLN A 1 138 ? 21.226 25.698 -21.931 1.00 52.84 138 GLN A C 1
ATOM 1066 O O . GLN A 1 138 ? 22.378 26.036 -21.672 1.00 52.84 138 GLN A O 1
ATOM 1071 N N . VAL A 1 139 ? 20.804 25.537 -23.187 1.00 44.56 139 VAL A N 1
ATOM 1072 C CA . VAL A 1 139 ? 21.548 26.022 -24.345 1.00 44.56 139 VAL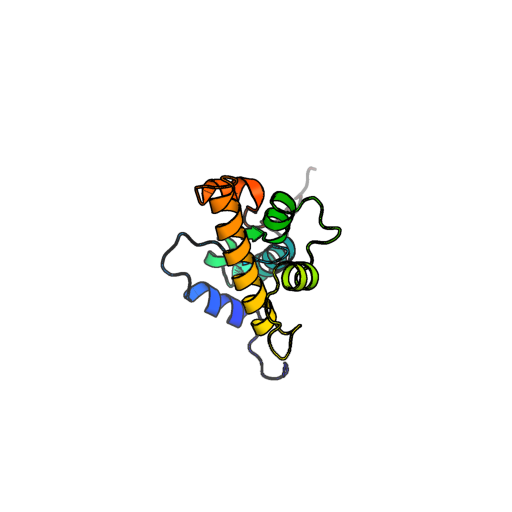 A CA 1
ATOM 1073 C C . VAL A 1 139 ? 21.420 27.539 -24.320 1.00 44.56 139 VAL A C 1
ATOM 1075 O O . VAL A 1 139 ? 20.360 28.072 -24.621 1.00 44.56 139 VAL A O 1
ATOM 1078 N N . GLY A 1 140 ? 22.497 28.175 -23.857 1.00 48.47 140 GLY A N 1
ATOM 1079 C CA . GLY A 1 140 ? 22.934 29.543 -24.134 1.00 48.47 140 GLY A CA 1
ATOM 1080 C C . GLY A 1 140 ? 21.873 30.637 -24.251 1.00 48.47 140 GLY A C 1
ATOM 1081 O O . GLY A 1 140 ? 21.211 30.759 -25.275 1.00 48.47 140 GLY A O 1
ATOM 1082 N N . LEU A 1 141 ? 21.858 31.542 -23.274 1.00 43.84 141 LEU A N 1
ATOM 1083 C CA . LEU A 1 141 ? 21.689 32.962 -23.576 1.00 43.84 141 LEU A CA 1
ATOM 1084 C C . LEU A 1 141 ? 23.091 33.576 -23.600 1.00 43.84 141 LEU A C 1
ATOM 1086 O O . LEU A 1 141 ? 23.679 33.840 -22.551 1.00 43.84 141 LEU A O 1
ATOM 1090 N N . PHE A 1 142 ? 23.635 33.681 -24.813 1.00 47.78 142 PHE A N 1
ATOM 1091 C CA . PHE A 1 142 ? 24.368 34.883 -25.196 1.00 47.78 142 PHE A CA 1
ATOM 1092 C C . PHE A 1 142 ? 23.347 36.001 -25.411 1.00 47.78 142 PHE A C 1
ATOM 1094 O O . PHE A 1 142 ? 22.230 35.673 -25.880 1.00 47.78 142 PHE A O 1
#

Organism: NCBI:txid882448

Radius of gyration: 18.1 Å; chains: 1; bounding box: 42×53×44 Å

Secondary structure (DSSP, 8-state):
--TTSPPHHHHHHHHHHT--S----EEETTHHHHHHHHHHTTTT-TTGGGSPEEEHHHHHHHH-TT-S---HHHHHHHTTPPPPTT-SSHHHHHHHHHHHHHHHHHHHHHTTS-SSHHHHHHHHEEPPPPPPPS--------

Foldseek 3Di:
DPPPDDDPLVVQLVVLVVPPDDDDEAEDAPVVVVLVVCQVNCVSRVNVLQHKYFHLLQLCCVQCVPDPDSHLVSLCVVVVPDQDPPPPDPVSSVVSSVVSVVVSVVRCCVVVCDDDVVSSCVGGIDGRDHDDDPDPPPPDDD